Protein AF-A0A1W9VG83-F1 (afdb_monomer_lite)

Foldseek 3Di:
DDDDDPDPVVVVVVVVVVVVVVVVVVPPLAPAWEKDKDWDDDPPDLQWIWIDIDTPDPQKWKFKDFAQDEAFPPRHDTPDDIDTDRAWTKMKMWIDHPPGGIYDIDIDTDHHDDD

Structure (mmCIF, N/CA/C/O backbone):
data_AF-A0A1W9VG83-F1
#
_entry.id   AF-A0A1W9VG83-F1
#
loop_
_atom_site.group_PDB
_atom_site.id
_atom_site.type_symbol
_atom_site.label_atom_id
_atom_site.label_alt_id
_atom_site.label_comp_id
_atom_site.label_asym_id
_atom_site.label_entity_id
_atom_site.label_seq_id
_atom_site.pdbx_PDB_ins_code
_atom_site.Cartn_x
_atom_site.Cartn_y
_atom_site.Cartn_z
_atom_site.occupancy
_atom_site.B_iso_or_equiv
_atom_site.auth_seq_id
_atom_site.auth_comp_id
_atom_site.auth_asym_id
_atom_site.auth_atom_id
_atom_site.pdbx_PDB_model_num
ATOM 1 N N . MET A 1 1 ? 13.088 -19.454 65.288 1.00 38.09 1 MET A N 1
ATOM 2 C CA . MET A 1 1 ? 12.430 -19.657 63.975 1.00 38.09 1 MET A CA 1
ATOM 3 C C . MET A 1 1 ? 11.562 -18.435 63.680 1.00 38.09 1 MET A C 1
ATOM 5 O O . MET A 1 1 ? 10.732 -18.110 64.510 1.00 38.09 1 MET A O 1
ATOM 9 N N . LYS A 1 2 ? 11.987 -17.524 62.791 1.00 35.06 2 LYS A N 1
ATOM 10 C CA . LYS A 1 2 ? 11.538 -17.357 61.384 1.00 35.06 2 LYS A CA 1
ATOM 11 C C . LYS A 1 2 ? 10.007 -17.269 61.239 1.00 35.06 2 LYS A C 1
ATOM 13 O O . LYS A 1 2 ? 9.310 -18.239 61.497 1.00 35.06 2 LYS A O 1
ATOM 18 N N . GLY A 1 3 ? 9.546 -16.066 60.880 1.00 44.28 3 GLY A N 1
ATOM 19 C CA . GLY A 1 3 ? 8.152 -15.625 60.910 1.00 44.28 3 GLY A CA 1
ATOM 20 C C . GLY A 1 3 ? 7.293 -16.010 59.706 1.00 44.28 3 GLY A C 1
ATOM 21 O O . GLY A 1 3 ? 7.796 -16.396 58.655 1.00 44.28 3 GLY A O 1
ATOM 22 N N . SER A 1 4 ? 5.982 -15.840 59.879 1.00 44.81 4 SER A N 1
ATOM 23 C CA . SER A 1 4 ? 4.934 -16.275 58.947 1.00 44.81 4 SER A CA 1
ATOM 24 C C . SER A 1 4 ? 3.816 -15.228 58.822 1.00 4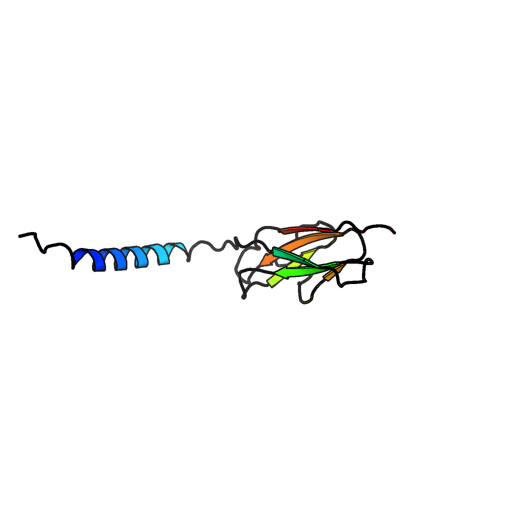4.81 4 SER A C 1
ATOM 26 O O . SER A 1 4 ? 2.652 -15.499 59.097 1.00 44.81 4 SER A O 1
ATOM 28 N N . GLY A 1 5 ? 4.179 -14.000 58.439 1.00 51.53 5 GLY A N 1
ATOM 29 C CA . GLY A 1 5 ? 3.247 -12.875 58.258 1.00 51.53 5 GLY A CA 1
ATOM 30 C C . GLY A 1 5 ? 3.245 -12.268 56.851 1.00 51.53 5 GLY A C 1
ATOM 31 O O . GLY A 1 5 ? 3.058 -11.064 56.733 1.00 51.53 5 GLY A O 1
ATOM 32 N N . LYS A 1 6 ? 3.554 -13.028 55.786 1.00 47.62 6 LYS A N 1
ATOM 33 C CA . LYS A 1 6 ? 3.897 -12.425 54.476 1.00 47.62 6 LYS A CA 1
ATOM 34 C C . LYS A 1 6 ? 3.145 -12.929 53.238 1.00 47.62 6 LYS A C 1
ATOM 36 O O . LYS A 1 6 ? 3.349 -12.340 52.182 1.00 47.62 6 LYS A O 1
ATOM 41 N N . GLU A 1 7 ? 2.252 -13.916 53.340 1.00 39.56 7 GLU A N 1
ATOM 42 C CA . GLU A 1 7 ? 1.674 -14.541 52.130 1.00 39.56 7 GLU A CA 1
ATOM 43 C C . GLU A 1 7 ? 0.262 -14.070 51.740 1.00 39.56 7 GLU A C 1
ATOM 45 O O . GLU A 1 7 ? -0.111 -14.157 50.576 1.00 39.56 7 GLU A O 1
ATOM 50 N N . ILE A 1 8 ? -0.521 -13.487 52.655 1.00 48.50 8 ILE A N 1
ATOM 51 C CA . ILE A 1 8 ? -1.926 -13.131 52.353 1.00 48.50 8 ILE A CA 1
ATOM 52 C C . ILE A 1 8 ? -2.061 -11.710 51.769 1.00 48.50 8 ILE A C 1
ATOM 54 O O . ILE A 1 8 ? -2.967 -11.435 50.985 1.00 48.50 8 ILE A O 1
ATOM 58 N N . PHE A 1 9 ? -1.112 -10.811 52.048 1.00 43.53 9 PHE A N 1
ATOM 59 C CA . PHE A 1 9 ? -1.150 -9.422 51.561 1.00 43.53 9 PHE A CA 1
ATOM 60 C C . PHE A 1 9 ? -0.624 -9.247 50.123 1.00 43.53 9 PHE A C 1
ATOM 62 O O . PHE A 1 9 ? -0.861 -8.216 49.495 1.00 43.53 9 PHE A O 1
ATOM 69 N N . ARG A 1 10 ? 0.082 -10.252 49.582 1.00 44.81 10 ARG A N 1
ATOM 70 C CA . ARG A 1 10 ? 0.698 -10.190 48.243 1.00 44.81 10 ARG A CA 1
ATOM 71 C C . ARG A 1 10 ? -0.263 -10.563 47.111 1.00 44.81 10 ARG A C 1
ATOM 73 O O . ARG A 1 10 ? -0.023 -10.150 45.985 1.00 44.81 10 ARG A O 1
ATOM 80 N N . CYS A 1 11 ? -1.368 -11.255 47.401 1.00 39.94 11 CYS A N 1
ATOM 81 C CA . CYS A 1 11 ? -2.372 -11.609 46.388 1.00 39.94 11 CYS A CA 1
ATOM 82 C C . CYS A 1 11 ? -3.401 -10.493 46.133 1.00 39.94 11 CYS A C 1
ATOM 84 O O . CYS A 1 11 ? -3.806 -10.283 44.993 1.00 39.94 11 CYS A O 1
ATOM 86 N N . ILE A 1 12 ? -3.798 -9.736 47.162 1.00 49.53 12 ILE A N 1
ATOM 87 C CA . ILE A 1 12 ? -4.839 -8.698 47.020 1.00 49.53 12 ILE A CA 1
ATOM 88 C C . ILE A 1 12 ? -4.298 -7.469 46.274 1.00 49.53 12 ILE A C 1
ATOM 90 O O . ILE A 1 12 ? -4.996 -6.891 45.444 1.00 49.53 12 ILE A O 1
ATOM 94 N N . ILE A 1 13 ? -3.031 -7.110 46.497 1.00 49.56 13 ILE A N 1
ATOM 95 C CA . ILE A 1 13 ? -2.402 -5.965 45.822 1.00 49.56 13 ILE A CA 1
ATOM 96 C C . ILE A 1 13 ? -2.091 -6.286 44.356 1.00 49.56 13 ILE A C 1
ATOM 98 O O . ILE A 1 13 ? -2.282 -5.420 43.512 1.00 49.56 13 ILE A O 1
ATOM 102 N N . PHE A 1 14 ? -1.714 -7.527 44.025 1.00 46.72 14 PHE A N 1
ATOM 103 C CA . PHE A 1 14 ? -1.457 -7.918 42.633 1.00 46.72 14 PHE A CA 1
ATOM 104 C C . PHE A 1 14 ? -2.746 -7.981 41.796 1.00 46.72 14 PHE A C 1
ATOM 106 O O . PHE A 1 14 ? -2.725 -7.696 40.604 1.00 46.72 14 PHE A O 1
ATOM 113 N N . CYS A 1 15 ? -3.888 -8.280 42.426 1.00 45.06 15 CYS A N 1
ATOM 114 C CA . CYS A 1 15 ? -5.188 -8.280 41.755 1.00 45.06 15 CYS A CA 1
ATOM 115 C C . CYS A 1 15 ? -5.737 -6.852 41.545 1.00 45.06 15 CYS A C 1
ATOM 117 O O . CYS A 1 15 ? -6.319 -6.564 40.503 1.00 45.06 15 CYS A O 1
ATOM 119 N N . LEU A 1 16 ? -5.480 -5.918 42.475 1.00 46.59 16 LEU A N 1
ATOM 120 C CA . LEU A 1 16 ? -5.887 -4.512 42.319 1.00 46.59 16 LEU A CA 1
ATOM 121 C C . LEU A 1 16 ? -4.994 -3.715 41.352 1.00 46.59 16 LEU A C 1
ATOM 123 O O . LEU A 1 16 ? -5.489 -2.806 40.692 1.00 46.59 16 LEU A O 1
ATOM 127 N N . THR A 1 17 ? -3.702 -4.042 41.235 1.00 50.19 17 THR A N 1
ATOM 128 C CA . THR A 1 17 ? -2.797 -3.376 40.276 1.00 50.19 17 THR A CA 1
ATOM 129 C C . THR A 1 17 ? -3.033 -3.816 38.836 1.00 50.19 17 THR A C 1
ATOM 131 O O . THR A 1 17 ? -2.803 -3.042 37.913 1.00 50.19 17 THR A O 1
ATOM 134 N N . VAL A 1 18 ? -3.518 -5.044 38.629 1.00 51.75 18 VAL A N 1
ATOM 135 C CA . VAL A 1 18 ? -3.924 -5.512 37.296 1.00 51.75 18 VAL A CA 1
ATOM 136 C C . VAL A 1 18 ? -5.277 -4.901 36.906 1.00 51.75 18 VAL A C 1
ATOM 138 O O . VAL A 1 18 ? -5.458 -4.537 35.750 1.00 51.75 18 VAL A O 1
ATOM 141 N N . LEU A 1 19 ? -6.181 -4.660 37.868 1.00 48.06 19 LEU A N 1
ATOM 142 C CA . LEU A 1 19 ? -7.484 -4.036 37.603 1.00 48.06 19 LEU A CA 1
ATOM 143 C C . LEU A 1 19 ? -7.407 -2.527 37.275 1.00 48.06 19 LEU A C 1
ATOM 145 O O . LEU A 1 19 ? -8.314 -2.003 36.633 1.00 48.06 19 LEU A O 1
ATOM 149 N N . THR A 1 20 ? -6.343 -1.814 37.673 1.00 46.88 20 THR A N 1
ATOM 150 C CA . THR A 1 20 ? -6.157 -0.386 37.332 1.00 46.88 20 THR A CA 1
ATOM 151 C C . THR A 1 20 ? -5.355 -0.144 36.053 1.00 46.88 20 THR A C 1
ATOM 153 O O . THR A 1 20 ? -5.521 0.915 35.448 1.00 46.88 20 THR A O 1
ATOM 156 N N . LEU A 1 21 ? -4.543 -1.102 35.582 1.00 48.22 21 LEU A N 1
ATOM 157 C CA . LEU A 1 21 ? -3.900 -0.988 34.263 1.00 48.22 21 LEU A CA 1
ATOM 158 C C . LEU A 1 21 ? -4.875 -1.247 33.108 1.00 48.22 21 LEU A C 1
ATOM 160 O O . LEU A 1 21 ? -4.724 -0.651 32.041 1.00 48.22 21 LEU A O 1
ATOM 164 N N . THR A 1 22 ? -5.911 -2.060 33.319 1.00 54.53 22 THR A N 1
ATOM 165 C CA . THR A 1 22 ? -6.927 -2.323 32.287 1.00 54.53 22 THR A CA 1
ATOM 166 C C . THR A 1 22 ? -7.785 -1.088 31.975 1.00 54.53 22 THR A C 1
ATOM 168 O O . THR A 1 22 ? -8.262 -0.955 30.857 1.00 54.53 22 THR A O 1
ATOM 171 N N . ALA A 1 23 ? -7.893 -0.111 32.883 1.00 46.97 23 ALA A N 1
ATOM 172 C CA . ALA A 1 23 ? -8.660 1.118 32.640 1.00 46.97 23 ALA A CA 1
ATOM 173 C C . ALA A 1 23 ? -7.917 2.199 31.820 1.00 46.97 23 ALA A C 1
ATOM 175 O O . ALA A 1 23 ? -8.513 3.225 31.485 1.00 46.97 23 ALA A O 1
ATOM 176 N N . CYS A 1 24 ? -6.626 2.018 31.511 1.00 45.56 24 CYS A N 1
ATOM 177 C CA . CYS A 1 24 ? -5.858 2.997 30.728 1.00 45.56 24 CYS A CA 1
ATOM 178 C C . CYS A 1 24 ? -5.849 2.674 29.220 1.00 45.56 24 CYS A C 1
ATOM 180 O O . CYS A 1 24 ? -5.797 3.586 28.397 1.00 45.56 24 CYS A O 1
ATOM 182 N N . SER A 1 25 ? -5.965 1.394 28.840 1.00 49.81 25 SER A N 1
ATOM 183 C CA . SER A 1 25 ? -5.922 0.978 27.427 1.00 49.81 25 SER A CA 1
ATOM 184 C C . SER A 1 25 ? -7.181 1.352 26.635 1.00 49.81 25 SER A C 1
ATOM 186 O O . SER A 1 25 ? -7.088 1.560 25.429 1.00 49.81 25 SER A O 1
ATOM 188 N N . ASP A 1 26 ? -8.331 1.520 27.296 1.00 52.22 26 ASP A N 1
ATOM 189 C CA . ASP A 1 26 ? -9.594 1.933 26.654 1.00 52.22 26 ASP A CA 1
ATOM 190 C C . ASP A 1 26 ? -9.600 3.401 26.182 1.00 52.22 26 ASP A C 1
ATOM 192 O O . ASP A 1 26 ? -10.574 3.870 25.592 1.00 52.22 26 ASP A O 1
ATOM 196 N N . ARG A 1 27 ? -8.523 4.161 26.434 1.00 51.84 27 ARG A N 1
ATOM 197 C CA . ARG A 1 27 ? -8.437 5.598 26.122 1.00 51.84 27 ARG A CA 1
ATOM 198 C C . ARG A 1 27 ? -7.334 6.002 25.144 1.00 51.84 27 ARG A C 1
ATOM 200 O O . ARG A 1 27 ? -7.129 7.200 24.951 1.00 51.84 27 ARG A O 1
ATOM 207 N N . TYR A 1 28 ? -6.681 5.049 24.479 1.00 49.78 28 TYR A N 1
ATOM 208 C CA . TYR A 1 28 ? -5.734 5.346 23.399 1.00 49.78 28 TYR A CA 1
ATOM 209 C C . TYR A 1 28 ? -6.278 4.868 22.042 1.00 49.78 28 TYR A C 1
ATOM 211 O O . TYR A 1 28 ? -5.881 3.808 21.566 1.00 49.78 28 TYR A O 1
ATOM 219 N N . PRO A 1 29 ? -7.150 5.645 21.365 1.00 57.22 29 PRO A N 1
ATOM 220 C CA . PRO A 1 29 ? -7.643 5.341 20.016 1.00 57.22 29 PRO A CA 1
ATOM 221 C C . PRO A 1 29 ? -6.576 5.618 18.939 1.00 57.22 29 PRO A C 1
ATOM 223 O O . PRO A 1 29 ? -6.886 6.091 17.845 1.00 57.22 29 PRO A O 1
ATOM 226 N N . TYR A 1 30 ? -5.301 5.391 19.259 1.00 55.69 30 TYR A N 1
ATOM 227 C CA . TYR A 1 30 ? -4.195 5.621 18.346 1.00 55.69 30 TYR A CA 1
ATOM 228 C C . TYR A 1 30 ? -3.656 4.281 17.879 1.00 55.69 30 TYR A C 1
ATOM 230 O O . TYR A 1 30 ? -3.133 3.498 18.670 1.00 55.69 30 TYR A O 1
ATOM 238 N N . PHE A 1 31 ? -3.785 4.020 16.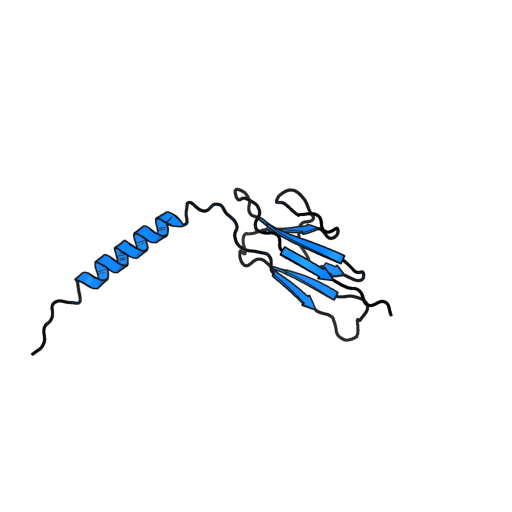584 1.00 67.38 31 PHE A N 1
ATOM 239 C CA . PHE A 1 31 ? -3.158 2.870 15.966 1.00 67.38 31 PHE A CA 1
ATOM 240 C C . PHE A 1 31 ? -1.647 3.131 15.930 1.00 67.38 31 PHE A C 1
ATOM 242 O O . PHE A 1 31 ? -1.163 3.914 15.125 1.00 67.38 31 PHE A O 1
ATOM 249 N N . PHE A 1 32 ? -0.889 2.568 16.867 1.00 72.31 32 PHE A N 1
ATOM 250 C CA . PHE A 1 32 ? 0.561 2.798 16.966 1.00 72.31 32 PHE A CA 1
ATOM 251 C C . PHE A 1 32 ? 1.383 1.738 16.224 1.00 72.31 32 PHE A C 1
ATOM 253 O O . PHE A 1 32 ? 2.607 1.836 16.154 1.00 72.31 32 PHE A O 1
ATOM 260 N N . GLN A 1 33 ? 0.719 0.723 15.673 1.00 82.25 33 GLN A N 1
ATOM 261 C CA . GLN A 1 33 ? 1.362 -0.361 14.949 1.00 82.25 33 GLN A CA 1
ATOM 262 C C . GLN A 1 33 ? 1.666 0.094 13.520 1.00 82.25 33 GLN A C 1
ATOM 264 O O . GLN A 1 33 ? 0.795 0.548 12.781 1.00 82.25 33 GLN A O 1
ATOM 269 N N . LYS A 1 34 ? 2.943 0.035 13.159 1.00 90.06 34 LYS A N 1
ATOM 270 C CA . LYS A 1 34 ? 3.439 0.391 11.834 1.00 90.06 34 LYS A CA 1
ATOM 271 C C . LYS A 1 34 ? 3.427 -0.868 10.959 1.00 90.06 34 LYS A C 1
ATOM 273 O O . LYS A 1 34 ? 3.841 -1.908 11.464 1.00 90.06 34 LYS A O 1
ATOM 278 N N . PRO A 1 35 ? 2.990 -0.802 9.689 1.00 95.62 35 PRO A N 1
ATOM 279 C CA . PRO A 1 35 ? 3.131 -1.939 8.788 1.00 95.62 35 PRO A CA 1
ATOM 280 C C . PRO A 1 35 ? 4.592 -2.373 8.625 1.00 95.62 35 PRO A C 1
ATOM 282 O O . PRO A 1 35 ? 5.497 -1.533 8.600 1.00 95.62 35 PRO A O 1
ATOM 285 N N . GLU A 1 36 ? 4.805 -3.675 8.471 1.00 96.19 36 GLU A N 1
ATOM 286 C CA . GLU A 1 36 ? 6.111 -4.281 8.217 1.00 96.19 36 GLU A CA 1
ATOM 287 C C . GLU A 1 36 ? 6.183 -4.817 6.785 1.00 96.19 36 GLU A C 1
ATOM 289 O O . GLU A 1 36 ? 5.233 -5.427 6.289 1.00 96.19 36 GLU A O 1
ATOM 294 N N . PHE A 1 37 ? 7.320 -4.593 6.127 1.00 97.69 37 PHE A N 1
ATOM 295 C CA . PHE A 1 37 ? 7.574 -5.024 4.755 1.00 97.69 37 PHE A CA 1
ATOM 296 C C . PHE A 1 37 ? 8.471 -6.259 4.731 1.00 97.69 37 PHE A C 1
ATOM 298 O O . PHE A 1 37 ? 9.532 -6.270 5.355 1.00 97.69 37 PHE A O 1
ATOM 305 N N . TYR A 1 38 ? 8.082 -7.263 3.950 1.00 97.25 38 TYR A N 1
ATOM 306 C CA . TYR A 1 38 ? 8.875 -8.460 3.704 1.00 97.25 38 TYR A CA 1
ATOM 307 C C . TYR A 1 38 ? 9.051 -8.663 2.201 1.00 97.25 38 TYR A C 1
ATOM 309 O O . TYR A 1 38 ? 8.111 -9.040 1.500 1.00 97.25 38 TYR A O 1
ATOM 317 N N . ALA A 1 39 ? 10.257 -8.382 1.712 1.00 96.62 39 ALA A N 1
ATOM 318 C CA . ALA A 1 39 ? 10.612 -8.532 0.309 1.00 96.62 39 ALA A CA 1
ATOM 319 C C . ALA A 1 39 ? 11.371 -9.837 0.067 1.00 96.62 39 ALA A C 1
ATOM 321 O O . ALA A 1 39 ? 12.205 -10.232 0.883 1.00 96.62 39 ALA A O 1
ATOM 322 N N . TYR A 1 40 ? 11.113 -10.474 -1.070 1.00 95.06 40 TYR A N 1
ATOM 323 C CA . TYR A 1 40 ? 11.836 -11.659 -1.513 1.00 95.06 40 TYR A CA 1
ATOM 324 C C . TYR A 1 40 ? 11.901 -11.727 -3.042 1.00 95.06 40 TYR A C 1
ATOM 326 O O . TYR A 1 40 ? 11.062 -11.166 -3.746 1.00 95.06 40 TYR A O 1
ATOM 334 N N . THR A 1 41 ? 12.907 -12.428 -3.551 1.00 94.25 41 THR A N 1
ATOM 335 C CA . THR A 1 41 ? 13.033 -12.809 -4.962 1.00 94.25 41 THR A CA 1
ATOM 336 C C . THR A 1 41 ? 12.789 -14.303 -5.092 1.00 94.25 41 THR A C 1
ATOM 338 O O . THR A 1 41 ? 13.025 -15.058 -4.146 1.00 94.25 41 THR A O 1
ATOM 341 N N . VAL A 1 42 ? 12.338 -14.744 -6.261 1.00 92.38 42 VAL A N 1
ATOM 342 C CA . VAL A 1 42 ? 12.340 -16.171 -6.591 1.00 92.38 42 VAL A CA 1
ATOM 343 C C . VAL A 1 42 ? 13.645 -16.498 -7.309 1.00 92.38 42 VAL A C 1
ATOM 345 O O . VAL A 1 42 ? 14.114 -15.713 -8.133 1.00 92.38 42 VAL A O 1
ATOM 348 N N . ASP A 1 43 ? 14.265 -17.628 -6.969 1.00 88.75 43 ASP A N 1
ATOM 349 C CA . ASP A 1 43 ? 15.535 -18.028 -7.576 1.00 88.75 43 ASP A CA 1
ATOM 350 C C . ASP A 1 43 ? 15.405 -18.086 -9.106 1.00 88.75 43 ASP A C 1
ATOM 352 O O . ASP A 1 43 ? 14.527 -18.761 -9.647 1.00 88.75 43 ASP A O 1
ATOM 356 N N . GLY A 1 44 ? 16.288 -17.370 -9.804 1.00 79.69 44 GLY A N 1
ATOM 357 C CA . GLY A 1 44 ? 16.289 -17.289 -11.266 1.00 79.69 44 GLY A CA 1
ATOM 358 C C . GLY A 1 44 ? 15.405 -16.192 -11.870 1.00 79.69 44 GLY A C 1
ATOM 359 O O . GLY A 1 44 ? 15.502 -15.979 -13.075 1.00 79.69 44 GLY A O 1
ATOM 360 N N . ASP A 1 45 ? 14.612 -15.462 -11.076 1.00 78.44 45 ASP A N 1
ATOM 361 C CA . ASP A 1 45 ? 13.956 -14.224 -11.512 1.00 78.44 45 ASP A CA 1
ATOM 362 C C . ASP A 1 45 ? 14.682 -13.014 -10.917 1.00 78.44 45 ASP A C 1
ATOM 364 O O . ASP A 1 45 ? 14.580 -12.724 -9.726 1.00 78.44 45 ASP A O 1
ATOM 368 N N . SER A 1 46 ? 15.450 -12.321 -11.756 1.00 81.31 46 SER A N 1
ATOM 369 C CA . SER A 1 46 ? 16.086 -11.042 -11.402 1.00 81.31 46 SER A CA 1
ATOM 370 C C . SER A 1 46 ? 15.309 -9.837 -11.936 1.00 81.31 46 SER A C 1
ATOM 372 O O . SER A 1 46 ? 15.756 -8.706 -11.770 1.00 81.31 46 SER A O 1
ATOM 374 N N . SER A 1 47 ? 14.146 -10.055 -12.564 1.00 88.19 47 SER A N 1
ATOM 375 C CA . SER A 1 47 ? 13.371 -8.979 -13.191 1.00 88.19 47 SER A CA 1
ATOM 376 C C . SER A 1 47 ? 12.548 -8.148 -12.199 1.00 88.19 47 SER A C 1
ATOM 378 O O . SER A 1 47 ? 12.079 -7.063 -12.546 1.00 88.19 47 SER A O 1
ATOM 380 N N . GLY A 1 48 ? 12.396 -8.619 -10.957 1.00 93.44 48 GLY A N 1
ATOM 381 C CA . GLY A 1 48 ? 11.653 -7.909 -9.924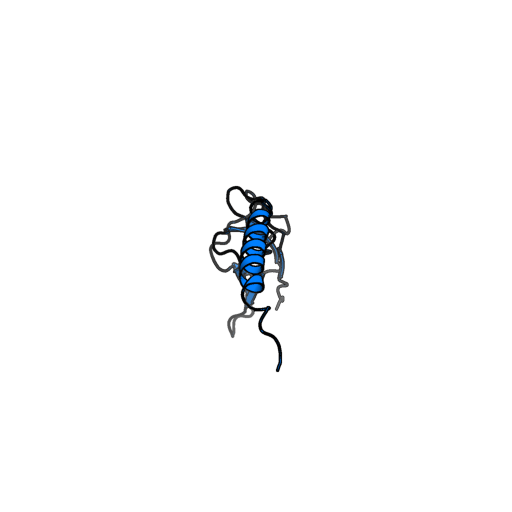 1.00 93.44 48 GLY A CA 1
ATOM 382 C C . GLY A 1 48 ? 11.744 -8.532 -8.534 1.00 93.44 48 GLY A C 1
ATOM 383 O O . GLY A 1 48 ? 12.442 -9.520 -8.308 1.00 93.44 48 GLY A O 1
ATOM 384 N N . ILE A 1 49 ? 11.010 -7.939 -7.592 1.00 95.62 49 ILE A N 1
ATOM 385 C CA . ILE A 1 49 ? 10.817 -8.463 -6.234 1.00 95.62 49 ILE A CA 1
ATOM 386 C C . ILE A 1 49 ? 9.337 -8.682 -5.939 1.00 95.62 49 ILE A C 1
ATOM 388 O O . ILE A 1 49 ? 8.469 -7.966 -6.439 1.00 95.62 49 ILE A O 1
ATOM 392 N N . TYR A 1 50 ? 9.061 -9.623 -5.048 1.00 96.62 50 TYR A N 1
ATOM 393 C CA . TYR A 1 50 ? 7.771 -9.772 -4.395 1.00 96.62 50 TYR A CA 1
ATOM 394 C C . TYR A 1 50 ? 7.819 -9.078 -3.034 1.00 96.62 50 TYR A C 1
ATOM 396 O O . TYR A 1 50 ? 8.732 -9.314 -2.244 1.00 96.62 50 TYR A O 1
ATOM 404 N N . LEU A 1 51 ? 6.836 -8.231 -2.746 1.00 98.00 51 LEU A N 1
ATOM 405 C CA . LEU A 1 51 ? 6.743 -7.437 -1.528 1.00 98.00 51 LEU A CA 1
ATOM 406 C C . LEU A 1 51 ? 5.446 -7.767 -0.789 1.00 98.00 51 LEU A C 1
ATOM 408 O O . LEU A 1 51 ? 4.348 -7.458 -1.254 1.00 98.00 51 LE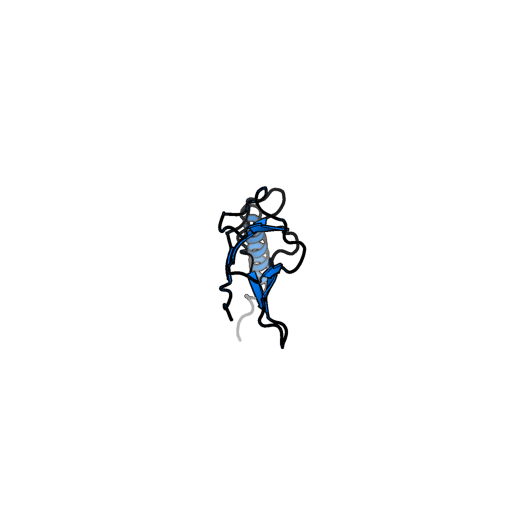U A O 1
ATOM 412 N N . ASN A 1 52 ? 5.590 -8.369 0.389 1.00 98.38 52 ASN A N 1
ATOM 413 C CA . ASN A 1 52 ? 4.504 -8.556 1.338 1.00 98.38 52 ASN A CA 1
ATOM 414 C C . ASN A 1 52 ? 4.451 -7.403 2.338 1.00 98.38 52 ASN A C 1
ATOM 416 O O . ASN A 1 52 ? 5.489 -6.934 2.809 1.00 98.38 52 ASN A O 1
ATOM 420 N N . ILE A 1 53 ? 3.239 -6.993 2.705 1.00 97.88 53 ILE A N 1
ATOM 421 C CA . ILE A 1 53 ? 2.992 -5.999 3.750 1.00 97.88 53 ILE A CA 1
ATOM 422 C C . ILE A 1 53 ? 2.165 -6.658 4.849 1.00 97.88 53 ILE A C 1
ATOM 424 O O . ILE A 1 53 ? 1.141 -7.281 4.583 1.00 97.88 53 ILE A O 1
ATOM 428 N N . THR A 1 54 ? 2.613 -6.540 6.091 1.00 96.25 54 THR A N 1
ATOM 429 C CA . THR A 1 54 ? 1.943 -7.153 7.241 1.00 96.25 54 THR A CA 1
ATOM 430 C C . THR A 1 54 ? 1.662 -6.120 8.319 1.00 96.25 54 THR A C 1
ATOM 432 O O . THR A 1 54 ? 2.307 -5.073 8.388 1.00 96.25 54 THR A O 1
ATOM 435 N N . SER A 1 55 ? 0.662 -6.402 9.147 1.00 92.56 55 SER A N 1
ATOM 436 C CA . SER A 1 55 ? 0.337 -5.617 10.331 1.00 92.56 55 SER A CA 1
ATOM 437 C C . SER A 1 55 ? 0.266 -6.565 11.526 1.00 92.56 55 SER A C 1
ATOM 439 O O . SER A 1 55 ? -0.347 -7.628 11.406 1.00 92.56 55 SER A O 1
ATOM 441 N N . PRO A 1 56 ? 0.858 -6.206 12.676 1.00 87.25 56 PRO A N 1
ATOM 442 C CA . PRO A 1 56 ? 0.745 -7.017 13.883 1.00 87.25 56 PRO A CA 1
ATOM 443 C C . PRO A 1 56 ? -0.681 -7.033 14.468 1.00 87.25 56 PRO A C 1
ATOM 445 O O . PRO A 1 56 ? -1.005 -7.922 15.253 1.00 87.25 56 PRO A O 1
ATOM 448 N N . ASP A 1 57 ? -1.562 -6.114 14.044 1.00 87.88 57 ASP A N 1
ATOM 449 C CA . ASP A 1 57 ? -3.003 -6.201 14.309 1.00 87.88 57 ASP A CA 1
ATOM 450 C C . ASP A 1 57 ? -3.724 -6.959 13.187 1.00 87.88 57 ASP A C 1
ATOM 452 O O . ASP A 1 57 ? -3.930 -6.425 12.093 1.00 87.88 57 ASP A O 1
ATOM 456 N N . GLY A 1 58 ? -4.162 -8.183 13.483 1.00 84.62 58 GLY A N 1
ATOM 457 C CA . GLY A 1 58 ? -4.909 -9.025 12.546 1.00 84.62 58 GLY A CA 1
ATOM 458 C C . GLY A 1 58 ? -6.302 -8.500 12.178 1.00 84.62 58 GLY A C 1
ATOM 459 O O . GLY A 1 58 ? -6.881 -8.976 11.207 1.00 84.62 58 GLY A O 1
ATOM 460 N N . GLU A 1 59 ? -6.846 -7.525 12.913 1.00 86.94 59 GLU A N 1
ATOM 461 C CA . GLU A 1 59 ? -8.137 -6.893 12.598 1.00 86.94 59 GLU A CA 1
ATOM 462 C C . GLU A 1 59 ? -7.976 -5.585 11.803 1.00 86.94 59 GLU A C 1
ATOM 464 O O . GLU A 1 59 ? -8.966 -4.922 11.474 1.00 86.94 59 GLU A O 1
ATOM 469 N N . SER A 1 60 ? -6.736 -5.189 11.507 1.00 92.00 60 SER A N 1
ATOM 470 C CA . SER A 1 60 ? -6.441 -3.982 10.740 1.00 92.00 60 SER A CA 1
ATOM 471 C C . SER A 1 60 ? -6.402 -4.242 9.238 1.00 92.00 60 SER A C 1
ATOM 473 O O . SER A 1 60 ? -6.005 -5.305 8.769 1.00 92.00 60 SER A O 1
ATOM 475 N N . LEU A 1 61 ? -6.794 -3.227 8.475 1.00 94.88 61 LEU A N 1
ATOM 476 C CA . LEU A 1 61 ? -6.630 -3.180 7.029 1.00 94.88 61 LEU A CA 1
ATOM 477 C C . LEU A 1 61 ? -5.402 -2.342 6.692 1.00 94.88 61 LEU A C 1
ATOM 479 O O . LEU A 1 61 ? -5.117 -1.358 7.373 1.00 94.88 61 LEU A O 1
ATOM 483 N N . ILE A 1 62 ? -4.704 -2.689 5.615 1.00 97.00 62 ILE A N 1
ATOM 484 C CA . ILE A 1 62 ? -3.511 -1.967 5.166 1.00 97.00 62 ILE A CA 1
ATOM 485 C C . ILE A 1 62 ? -3.837 -1.249 3.861 1.00 97.00 62 ILE A C 1
ATOM 487 O O . ILE A 1 62 ? -4.323 -1.864 2.916 1.00 97.00 62 ILE A O 1
ATOM 491 N N . ARG A 1 63 ? -3.565 0.054 3.798 1.00 97.31 63 ARG A N 1
ATOM 492 C CA . ARG A 1 63 ? -3.566 0.823 2.549 1.00 97.31 63 ARG A CA 1
ATOM 493 C C . ARG A 1 63 ? -2.162 1.259 2.193 1.00 97.31 63 ARG A C 1
ATOM 495 O O . ARG A 1 63 ? -1.368 1.556 3.084 1.00 97.31 63 ARG A O 1
ATOM 502 N N . TYR A 1 64 ? -1.873 1.341 0.902 1.00 98.12 64 TYR A N 1
ATOM 503 C CA . TYR A 1 64 ? -0.569 1.749 0.407 1.00 98.12 64 TYR A CA 1
ATOM 504 C C . TYR A 1 64 ? -0.655 2.656 -0.823 1.00 98.12 64 TYR A C 1
ATOM 506 O O . TYR A 1 64 ? -1.696 2.807 -1.461 1.00 98.12 64 TYR A O 1
ATOM 514 N N . THR A 1 65 ? 0.460 3.300 -1.133 1.00 98.38 65 THR A N 1
ATOM 515 C CA . THR A 1 65 ? 0.692 4.070 -2.353 1.00 98.38 65 THR A CA 1
ATOM 516 C C . THR A 1 65 ? 2.051 3.681 -2.918 1.00 98.38 65 THR A C 1
ATOM 518 O O . THR A 1 65 ? 2.944 3.293 -2.169 1.00 98.38 65 THR A O 1
ATOM 521 N N . THR A 1 66 ? 2.224 3.802 -4.230 1.00 97.19 66 THR A N 1
ATOM 522 C CA . THR A 1 66 ? 3.483 3.507 -4.947 1.00 97.19 66 THR A CA 1
ATOM 523 C C . THR A 1 66 ? 4.163 4.764 -5.498 1.00 97.19 66 THR A C 1
ATOM 525 O O . THR A 1 66 ? 5.270 4.710 -6.028 1.00 97.19 66 THR A O 1
ATOM 528 N N . ASN A 1 67 ? 3.503 5.916 -5.358 1.00 94.12 67 ASN A N 1
ATOM 529 C CA . ASN A 1 67 ? 3.961 7.220 -5.833 1.00 94.12 67 ASN A CA 1
ATOM 530 C C . ASN A 1 67 ? 4.607 8.076 -4.724 1.00 94.12 67 ASN A C 1
ATOM 532 O O . ASN A 1 67 ? 4.791 9.278 -4.911 1.00 94.12 67 ASN A O 1
ATOM 536 N N . GLY A 1 68 ? 4.871 7.504 -3.544 1.00 93.06 68 GLY A N 1
ATOM 537 C CA . GLY A 1 68 ? 5.421 8.227 -2.394 1.00 93.06 68 GLY A CA 1
ATOM 538 C C . GLY A 1 68 ? 4.447 9.146 -1.639 1.00 93.06 68 GLY A C 1
ATOM 539 O O . GLY A 1 68 ? 4.850 9.807 -0.677 1.00 93.06 68 GLY A O 1
ATOM 540 N N . SER A 1 69 ? 3.168 9.210 -2.016 1.00 97.06 69 SER A N 1
ATOM 541 C CA . SER A 1 69 ? 2.165 9.987 -1.266 1.00 97.06 69 SER A CA 1
ATOM 542 C C . SER A 1 69 ? 1.774 9.281 0.037 1.00 97.06 69 SER A C 1
ATOM 544 O O . SER A 1 69 ? 1.818 8.061 0.114 1.00 97.06 69 SER A O 1
ATOM 546 N N . ASN A 1 70 ? 1.369 10.009 1.079 1.00 96.81 70 ASN A N 1
ATOM 547 C CA . ASN A 1 70 ? 0.926 9.374 2.329 1.00 96.81 70 ASN A CA 1
ATOM 548 C C . ASN A 1 70 ? -0.415 8.646 2.134 1.00 96.81 70 ASN A C 1
ATOM 550 O O . ASN A 1 70 ? -1.385 9.330 1.801 1.00 96.81 70 ASN A O 1
ATOM 554 N N . PRO A 1 71 ? -0.523 7.328 2.389 1.00 96.94 71 PRO A N 1
ATOM 555 C CA . PRO A 1 71 ? -1.822 6.667 2.485 1.00 96.94 71 PRO A CA 1
ATOM 556 C C . PRO A 1 71 ? -2.589 7.130 3.732 1.00 96.94 71 PRO A C 1
ATOM 558 O O . PRO A 1 71 ? -2.014 7.598 4.718 1.00 96.94 71 PRO A O 1
ATOM 561 N N . SER A 1 72 ? -3.907 6.967 3.706 1.00 94.06 72 SER A N 1
ATOM 562 C CA . SER A 1 72 ? -4.802 7.201 4.843 1.00 94.06 72 SER A CA 1
ATOM 563 C C . SER A 1 72 ? -5.890 6.126 4.875 1.00 94.06 72 SER A C 1
ATOM 565 O O . SER A 1 72 ? -5.949 5.278 3.991 1.00 94.06 72 SER A O 1
ATOM 567 N N . SER A 1 73 ? -6.806 6.168 5.845 1.00 91.62 73 SER A N 1
ATOM 568 C CA . SER A 1 73 ? -7.950 5.242 5.883 1.00 91.62 73 SER A CA 1
ATOM 569 C C . SER A 1 73 ? -8.863 5.327 4.647 1.00 91.62 73 SER A C 1
ATOM 571 O O . SER A 1 73 ? -9.596 4.379 4.363 1.00 91.62 73 SER A O 1
ATOM 573 N N . SER A 1 74 ? -8.806 6.432 3.896 1.00 93.19 74 SER A N 1
ATOM 574 C CA . SER A 1 74 ? -9.620 6.690 2.701 1.00 93.19 74 SER A CA 1
ATOM 575 C C . SER A 1 74 ? -8.815 6.968 1.427 1.00 93.19 74 SER A C 1
ATOM 577 O O . SER A 1 74 ? -9.415 7.162 0.372 1.00 93.19 74 SER A O 1
ATOM 579 N N . TYR A 1 75 ? -7.482 6.987 1.495 1.00 95.62 75 TYR A N 1
ATOM 580 C CA . TYR A 1 75 ? -6.603 7.269 0.359 1.00 95.62 75 TYR A CA 1
ATOM 581 C C . TYR A 1 75 ? -5.507 6.208 0.228 1.00 95.62 75 TYR A C 1
ATOM 583 O O . TYR A 1 75 ? -4.889 5.818 1.218 1.00 95.62 75 TYR A O 1
ATOM 591 N N . GLY A 1 76 ? -5.250 5.778 -1.007 1.00 97.06 76 GLY A N 1
ATOM 592 C CA . GLY A 1 76 ? -4.361 4.662 -1.327 1.00 97.06 76 GLY A CA 1
ATOM 593 C C . GLY A 1 76 ? -5.124 3.377 -1.643 1.00 97.06 76 GLY A C 1
ATOM 594 O O . GLY A 1 76 ? -6.329 3.263 -1.397 1.00 97.06 76 GLY A O 1
ATOM 595 N N . GLU A 1 77 ? -4.410 2.412 -2.202 1.00 97.62 77 GLU A N 1
ATOM 596 C CA . GLU A 1 77 ? -4.929 1.102 -2.590 1.00 97.62 77 GLU A CA 1
ATOM 597 C C . GLU A 1 77 ? -4.975 0.171 -1.382 1.00 97.62 77 GLU A C 1
ATOM 599 O O . GLU A 1 77 ? -4.122 0.260 -0.500 1.00 97.62 77 GLU A O 1
ATOM 604 N N . LEU A 1 78 ? -5.993 -0.688 -1.305 1.00 97.44 78 LEU A N 1
ATOM 605 C CA . LEU A 1 78 ? -6.062 -1.705 -0.260 1.00 97.44 78 LEU A CA 1
ATOM 606 C C . LEU A 1 78 ? -5.043 -2.803 -0.588 1.00 97.44 78 LEU A C 1
ATOM 608 O O . LEU A 1 78 ? -4.977 -3.265 -1.722 1.00 97.44 78 LEU A O 1
ATOM 612 N N . TYR A 1 79 ? -4.239 -3.196 0.393 1.00 97.62 79 TYR A N 1
ATOM 613 C CA . TYR A 1 79 ? -3.340 -4.332 0.250 1.00 97.62 79 TYR A CA 1
ATOM 614 C C . TYR A 1 79 ? -4.132 -5.626 0.466 1.00 97.62 79 TYR A C 1
ATOM 616 O O . TYR A 1 79 ? -4.544 -5.917 1.591 1.00 97.62 79 TYR A O 1
ATOM 624 N N . GLU A 1 80 ? -4.368 -6.361 -0.619 1.00 96.81 80 GLU A N 1
ATOM 625 C CA . GLU A 1 80 ? -5.098 -7.639 -0.622 1.00 96.81 80 GLU A CA 1
ATOM 626 C C . GLU A 1 80 ? -4.195 -8.817 -1.015 1.00 96.81 80 GLU A C 1
ATOM 628 O O . GLU A 1 80 ? -4.359 -9.910 -0.479 1.00 96.81 80 GLU A O 1
ATOM 633 N N . ASP A 1 81 ? -3.191 -8.570 -1.863 1.00 96.94 81 ASP A N 1
ATOM 634 C CA . ASP A 1 81 ? -2.260 -9.570 -2.387 1.00 96.94 81 ASP A CA 1
ATOM 635 C C . ASP A 1 81 ? -0.814 -9.049 -2.396 1.00 96.94 81 ASP A C 1
ATOM 637 O O . ASP A 1 81 ? -0.562 -7.840 -2.378 1.00 96.94 81 ASP A O 1
ATOM 641 N N . THR A 1 82 ? 0.150 -9.974 -2.458 1.00 97.50 82 THR A N 1
ATOM 642 C CA . THR A 1 82 ? 1.581 -9.664 -2.602 1.00 97.50 82 THR A CA 1
ATOM 643 C C . THR A 1 82 ? 1.835 -8.778 -3.825 1.00 97.50 82 THR A C 1
ATOM 645 O O . THR A 1 82 ? 1.367 -9.070 -4.925 1.00 97.50 82 THR A O 1
ATOM 648 N N . LEU A 1 83 ? 2.643 -7.728 -3.662 1.00 97.56 83 LEU A N 1
ATOM 649 C CA . LEU A 1 83 ? 2.995 -6.823 -4.758 1.00 97.56 83 LEU A CA 1
ATOM 650 C C . LEU A 1 83 ? 4.198 -7.363 -5.529 1.00 97.56 83 LEU A C 1
ATOM 652 O O . LEU A 1 83 ? 5.207 -7.701 -4.917 1.00 97.56 83 LEU A O 1
ATOM 656 N N . TYR A 1 84 ? 4.127 -7.389 -6.858 1.00 96.31 84 TYR A N 1
ATOM 657 C CA . TYR A 1 84 ? 5.279 -7.682 -7.713 1.00 96.31 84 TYR A CA 1
ATOM 658 C C . TYR A 1 84 ? 5.814 -6.387 -8.329 1.00 96.31 84 TYR A C 1
ATOM 660 O O . TYR A 1 84 ? 5.090 -5.681 -9.032 1.00 96.31 84 TYR A O 1
ATOM 668 N N . LEU A 1 85 ? 7.068 -6.050 -8.028 1.00 95.56 85 LEU A N 1
ATOM 669 C CA . LEU A 1 85 ? 7.700 -4.787 -8.403 1.00 95.56 85 LEU A CA 1
ATOM 670 C C . LEU A 1 85 ? 8.864 -5.044 -9.357 1.00 95.56 85 LEU A C 1
ATOM 672 O O . LEU A 1 85 ? 9.825 -5.707 -8.982 1.00 95.56 85 LEU A O 1
ATOM 676 N N . THR A 1 86 ? 8.798 -4.472 -10.559 1.00 95.06 86 THR A N 1
ATOM 677 C CA . THR A 1 86 ? 9.826 -4.614 -11.613 1.00 95.06 86 THR A CA 1
ATOM 678 C C . THR A 1 86 ? 10.570 -3.312 -11.920 1.00 95.06 86 THR A C 1
ATOM 680 O O . THR A 1 86 ? 11.578 -3.304 -12.617 1.00 95.06 86 THR A O 1
ATOM 683 N N . THR A 1 87 ? 10.094 -2.184 -11.390 1.00 94.75 87 THR A N 1
ATOM 684 C CA . THR A 1 87 ? 10.696 -0.855 -11.569 1.00 94.75 87 THR A CA 1
ATOM 685 C C . THR A 1 87 ? 10.892 -0.172 -10.227 1.00 94.75 87 THR A C 1
ATOM 687 O O . THR A 1 87 ? 10.112 -0.414 -9.303 1.00 94.75 87 THR A O 1
ATOM 690 N N . SER A 1 88 ? 11.870 0.735 -10.125 1.00 95.25 88 SER A N 1
ATOM 691 C CA . SER A 1 88 ? 12.111 1.487 -8.891 1.00 95.25 88 SER A CA 1
ATOM 692 C C . SER A 1 88 ? 10.832 2.172 -8.414 1.00 95.25 88 SER A C 1
ATOM 694 O O . SER A 1 88 ? 10.217 2.941 -9.154 1.00 95.25 88 SER A O 1
ATOM 696 N N . THR A 1 89 ? 10.407 1.859 -7.194 1.00 96.81 89 THR A N 1
ATOM 697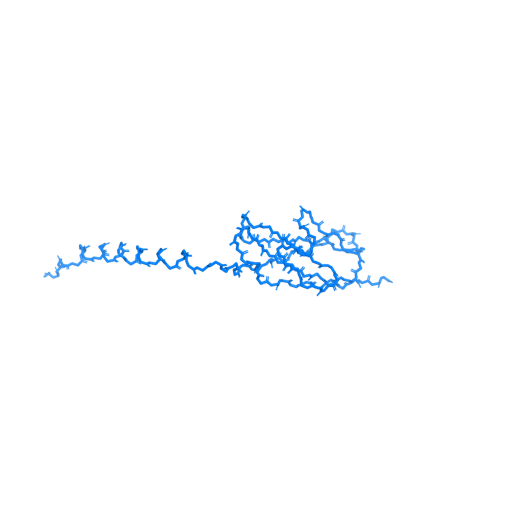 C CA . THR A 1 89 ? 9.093 2.245 -6.668 1.00 96.81 89 THR A CA 1
ATOM 698 C C . THR A 1 89 ? 9.235 2.686 -5.221 1.00 96.81 89 THR A C 1
ATOM 700 O O . THR A 1 89 ? 9.875 2.003 -4.420 1.00 96.81 89 THR A O 1
ATOM 703 N N . TYR A 1 90 ? 8.616 3.815 -4.867 1.00 97.62 90 TYR A N 1
ATOM 704 C CA . TYR A 1 90 ? 8.570 4.290 -3.488 1.00 97.62 90 TYR A CA 1
ATOM 705 C C . TYR A 1 90 ? 7.203 3.997 -2.872 1.00 97.62 90 TYR A C 1
ATOM 707 O O . TYR A 1 90 ? 6.217 4.696 -3.122 1.00 97.62 90 TYR A O 1
ATOM 715 N N . ILE A 1 91 ? 7.160 2.933 -2.074 1.00 98.31 91 ILE A N 1
ATOM 716 C CA . ILE A 1 91 ? 5.957 2.449 -1.414 1.00 98.31 91 ILE A CA 1
ATOM 717 C C . ILE A 1 91 ? 5.815 3.096 -0.044 1.00 98.31 91 ILE A C 1
ATOM 719 O O . ILE A 1 91 ? 6.754 3.129 0.753 1.00 98.31 91 ILE A O 1
ATOM 723 N N . ARG A 1 92 ? 4.607 3.569 0.261 1.00 98.38 92 ARG A N 1
ATOM 724 C CA . ARG A 1 92 ? 4.227 3.985 1.612 1.00 98.38 92 ARG A CA 1
ATOM 725 C C . ARG A 1 92 ? 2.963 3.257 2.019 1.00 98.38 92 ARG A C 1
ATOM 727 O O . ARG A 1 92 ? 2.045 3.166 1.216 1.00 98.38 92 ARG A O 1
ATOM 734 N N . ALA A 1 93 ? 2.908 2.744 3.242 1.00 98.00 93 ALA A N 1
ATOM 735 C CA . ALA A 1 93 ? 1.794 1.947 3.749 1.00 98.00 93 ALA A CA 1
ATOM 736 C C . ALA A 1 93 ? 1.342 2.431 5.130 1.00 98.00 93 ALA A C 1
ATOM 738 O O . ALA A 1 93 ? 2.159 2.849 5.947 1.00 98.00 93 ALA A O 1
ATOM 739 N N . CYS A 1 94 ? 0.046 2.350 5.415 1.00 96.31 94 CYS A N 1
ATOM 740 C CA . CYS A 1 94 ? -0.498 2.545 6.753 1.00 96.31 94 CYS A CA 1
ATOM 741 C C . CYS A 1 94 ? -1.545 1.479 7.058 1.00 96.31 94 CYS A C 1
ATOM 743 O O . CYS A 1 94 ? -2.300 1.053 6.183 1.00 96.31 94 CYS A O 1
ATOM 745 N N . ALA A 1 95 ? -1.577 1.047 8.313 1.00 95.12 95 ALA A N 1
ATOM 746 C CA . ALA A 1 95 ? -2.629 0.185 8.819 1.00 95.12 95 ALA A CA 1
ATOM 747 C C . ALA A 1 95 ? -3.706 1.044 9.491 1.00 95.12 95 ALA A C 1
ATOM 749 O O . ALA A 1 95 ? -3.414 2.078 10.098 1.00 95.12 95 ALA A O 1
ATOM 750 N N . TYR A 1 96 ? -4.963 0.651 9.348 1.00 91.12 96 TYR A N 1
ATOM 751 C CA . TYR A 1 96 ? -6.100 1.366 9.909 1.00 91.12 96 TYR A CA 1
ATOM 752 C C . TYR A 1 96 ? -7.215 0.399 10.288 1.00 91.12 96 TYR A C 1
ATOM 754 O O . TYR A 1 96 ? -7.311 -0.723 9.792 1.00 91.12 96 TYR A O 1
ATOM 762 N N . ARG A 1 97 ? -8.098 0.873 11.163 1.00 87.94 97 ARG A N 1
ATOM 763 C CA . ARG A 1 97 ? -9.293 0.159 11.600 1.00 87.94 97 ARG A CA 1
ATOM 764 C C . ARG A 1 97 ? -10.465 1.127 11.637 1.00 87.94 97 ARG A C 1
ATOM 766 O O . ARG A 1 97 ? -10.291 2.304 11.948 1.00 87.94 97 ARG A O 1
ATOM 773 N N . SER A 1 98 ? -11.665 0.645 11.323 1.00 83.19 98 SER A N 1
ATOM 774 C CA . SER A 1 98 ? -12.873 1.471 11.417 1.00 83.19 98 SER A CA 1
ATOM 775 C C . SER A 1 98 ? -13.048 2.011 12.840 1.00 83.19 98 SER A C 1
ATOM 777 O O . SER A 1 98 ? -12.936 1.259 13.806 1.00 83.19 98 SER A O 1
ATOM 779 N N . GLY A 1 99 ? -13.290 3.317 12.967 1.00 80.56 99 GLY A N 1
ATOM 780 C CA . GLY A 1 99 ? -13.402 4.002 14.259 1.00 80.56 99 GLY A CA 1
ATOM 781 C C . GLY A 1 99 ? -12.072 4.428 14.896 1.00 80.56 99 GLY A C 1
ATOM 782 O O . GLY A 1 99 ? -12.101 5.100 15.923 1.00 80.56 99 GLY A O 1
ATOM 783 N N . TYR A 1 100 ? -10.929 4.104 14.284 1.00 82.38 100 TYR A N 1
ATOM 784 C CA . TYR A 1 100 ? -9.598 4.522 14.732 1.00 82.38 100 TYR A CA 1
ATOM 785 C C . TYR A 1 100 ? -8.952 5.459 13.710 1.00 82.38 100 TYR A C 1
ATOM 787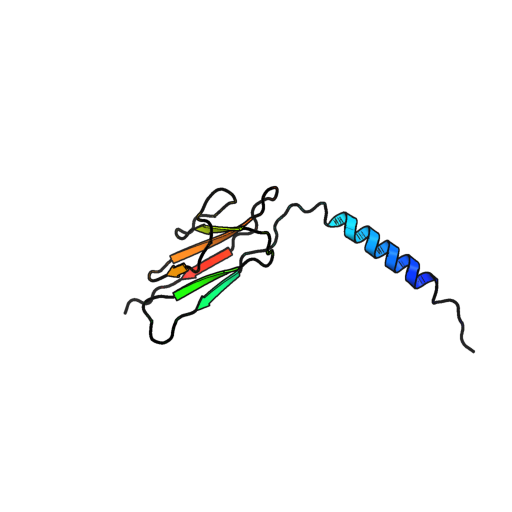 O O . TYR A 1 100 ? -9.212 5.383 12.506 1.00 82.38 100 TYR A O 1
ATOM 795 N N . SER A 1 101 ? -8.068 6.333 14.188 1.00 84.44 101 SER A N 1
ATOM 796 C CA . SER A 1 101 ? -7.166 7.069 13.301 1.00 84.44 101 SER A CA 1
ATOM 797 C C . SER A 1 101 ? -6.214 6.099 12.599 1.00 84.44 101 SER A C 1
ATOM 799 O O . SER A 1 101 ? -5.805 5.096 13.187 1.00 84.44 101 SER A O 1
ATOM 801 N N . ALA A 1 102 ? -5.847 6.410 11.353 1.00 88.25 102 ALA A N 1
ATOM 802 C CA . ALA A 1 102 ? -4.830 5.649 10.633 1.00 88.25 102 ALA A CA 1
ATOM 803 C C . ALA A 1 102 ? -3.505 5.653 11.406 1.00 88.25 102 ALA A C 1
ATOM 805 O O . ALA A 1 102 ? -3.152 6.643 12.055 1.00 88.25 102 ALA A O 1
ATOM 806 N N . GLY A 1 103 ? -2.796 4.533 11.332 1.00 90.88 103 GLY A N 1
ATOM 807 C CA . GLY A 1 103 ? -1.528 4.350 12.008 1.00 90.88 103 GLY A CA 1
ATOM 808 C C . GLY A 1 103 ? -0.363 5.105 11.377 1.00 90.88 103 GLY A C 1
ATOM 809 O O . GLY A 1 103 ? -0.522 5.779 10.354 1.00 90.88 103 GLY A O 1
ATOM 810 N N . PRO A 1 104 ? 0.834 4.993 11.978 1.00 93.38 104 PRO A N 1
ATOM 811 C CA . PRO A 1 104 ? 2.045 5.584 11.429 1.00 93.38 104 PRO A CA 1
ATOM 812 C C . PRO A 1 104 ? 2.343 5.050 10.023 1.00 93.38 104 PRO A C 1
ATOM 814 O O . PRO A 1 104 ? 2.095 3.885 9.708 1.00 93.38 104 PRO A O 1
ATOM 817 N N . ILE A 1 105 ? 2.932 5.912 9.192 1.00 96.38 105 ILE A N 1
ATOM 818 C CA . ILE A 1 105 ? 3.318 5.569 7.822 1.00 96.38 105 ILE A CA 1
ATOM 819 C C . ILE A 1 105 ? 4.598 4.727 7.832 1.00 96.38 105 ILE A C 1
ATOM 821 O O . ILE A 1 105 ? 5.630 5.127 8.382 1.00 96.38 105 ILE A O 1
ATOM 825 N N . ALA A 1 106 ? 4.528 3.557 7.206 1.00 96.88 106 ALA A N 1
ATOM 826 C CA . ALA A 1 106 ? 5.661 2.746 6.794 1.00 96.88 106 ALA A CA 1
ATOM 827 C C . ALA A 1 106 ? 6.107 3.101 5.388 1.00 96.88 106 ALA A C 1
ATOM 829 O O . ALA A 1 106 ? 5.295 3.479 4.555 1.00 96.88 106 ALA A O 1
ATOM 830 N N . GLU A 1 107 ? 7.408 3.005 5.148 1.00 98.06 107 GLU A N 1
ATOM 831 C CA . GLU A 1 107 ? 8.031 3.391 3.890 1.00 98.06 107 GLU A CA 1
ATOM 832 C C . GLU A 1 107 ? 8.959 2.271 3.442 1.00 98.06 107 GLU A C 1
ATOM 834 O O . GLU A 1 107 ? 9.655 1.675 4.268 1.00 98.06 107 GLU A O 1
ATOM 839 N N . TYR A 1 108 ? 8.957 2.000 2.145 1.00 97.88 108 TYR A N 1
ATOM 840 C CA . TYR A 1 108 ? 9.809 1.018 1.501 1.00 97.88 108 TYR A CA 1
ATOM 841 C C . TYR A 1 108 ? 10.193 1.539 0.120 1.00 97.88 108 TYR A C 1
ATOM 843 O O . TYR A 1 108 ? 9.336 1.975 -0.646 1.00 97.88 108 TYR A O 1
ATOM 851 N N . TYR A 1 109 ? 11.481 1.512 -0.199 1.00 97.38 109 TYR A N 1
ATOM 852 C CA . TYR A 1 109 ? 11.972 1.889 -1.517 1.00 97.38 109 TYR A CA 1
ATOM 853 C C . TYR A 1 109 ? 12.559 0.660 -2.193 1.00 97.38 109 TYR A C 1
ATOM 855 O O . TYR A 1 109 ? 13.491 0.050 -1.671 1.00 97.38 109 TYR A O 1
ATOM 863 N N . TYR A 1 110 ? 11.994 0.308 -3.342 1.00 95.62 110 TYR A N 1
ATOM 864 C CA . TYR A 1 110 ? 12.584 -0.666 -4.242 1.00 95.62 110 TYR A CA 1
ATOM 865 C C . TYR A 1 110 ? 13.427 0.070 -5.279 1.00 95.62 110 TYR A C 1
ATOM 867 O O . TYR A 1 110 ? 12.946 1.013 -5.910 1.00 95.62 110 TYR A O 1
ATOM 875 N N . GLU A 1 111 ? 14.663 -0.380 -5.466 1.00 94.75 111 GLU A N 1
ATOM 876 C CA . GLU A 1 111 ? 15.557 0.076 -6.524 1.00 94.75 111 GLU A CA 1
ATOM 877 C C . GLU A 1 111 ? 15.698 -1.046 -7.554 1.00 94.75 111 GLU A C 1
ATOM 879 O O . GLU A 1 111 ? 16.258 -2.104 -7.259 1.00 94.75 111 GLU A O 1
ATOM 884 N N . ALA A 1 112 ? 15.153 -0.838 -8.754 1.00 91.31 112 ALA A N 1
ATOM 885 C CA . ALA A 1 112 ? 15.285 -1.803 -9.834 1.00 91.31 112 ALA A CA 1
ATOM 886 C C . ALA A 1 112 ? 16.710 -1.773 -10.384 1.00 91.31 112 ALA A C 1
ATOM 888 O O . ALA A 1 112 ? 17.261 -0.710 -10.675 1.00 91.31 112 ALA A O 1
ATOM 889 N N . THR A 1 113 ? 17.291 -2.957 -10.557 1.00 83.38 113 THR A N 1
ATOM 890 C CA . THR A 1 113 ? 18.561 -3.092 -11.264 1.00 83.38 113 THR A CA 1
ATOM 891 C C . THR A 1 113 ? 18.249 -3.092 -12.754 1.00 83.38 113 THR A C 1
ATOM 893 O O . THR A 1 113 ? 17.586 -3.996 -13.249 1.00 83.38 113 THR A O 1
ATOM 896 N N . THR A 1 114 ? 18.671 -2.055 -13.472 1.00 70.69 114 THR A N 1
ATOM 897 C CA . THR A 1 114 ? 18.727 -2.115 -14.936 1.00 70.69 114 THR A CA 1
ATOM 898 C C . THR A 1 114 ? 19.813 -3.111 -15.322 1.00 70.69 114 THR A C 1
ATOM 900 O O . THR A 1 114 ? 20.972 -2.881 -14.971 1.00 70.69 114 THR A O 1
ATOM 903 N N . GLU A 1 115 ? 19.432 -4.207 -15.983 1.00 62.06 115 GLU A N 1
ATOM 904 C CA . GLU A 1 115 ? 20.376 -5.129 -16.636 1.00 62.06 115 GLU A CA 1
ATOM 905 C C . GLU A 1 115 ? 21.256 -4.424 -17.680 1.00 62.06 115 GLU A C 1
ATOM 907 O O . GLU A 1 115 ? 20.765 -3.480 -18.349 1.00 62.06 115 GLU A O 1
#

Sequence (115 aa):
MKGSGKEIFRCIIFCLTVLTLTACSDRYPYFFQKPEFYAYTVDGDSSGIYLNITSPDGESLIRYTTNGSNPSSSYGELYEDTLYLTTSTYIRACAYRSGYSAGPIAEYYYEATTE

Radius of gyration: 22.81 Å; chains: 1; bounding box: 34×30×81 Å

pLDDT: mean 80.55, std 20.82, range [35.06, 98.38]

Secondary structure (DSSP, 8-state):
------SSHHHHHHHHHHHHHHHHHTT--B--PPPEEEEE--TT--S-EEEEEE-S-TT-EEEEESBSPPP-SSSSEE--SPEEE-S-EEEEEEEE-TTSB--PPEEEEE-----